Protein AF-E0LU28-F1 (afdb_monomer_lite)

Structure (mmCIF, N/CA/C/O backbone):
data_AF-E0LU28-F1
#
_entry.id   AF-E0LU28-F1
#
loop_
_atom_site.group_PDB
_atom_site.id
_atom_site.type_symbol
_atom_site.label_atom_id
_atom_site.label_alt_id
_atom_site.label_comp_id
_atom_site.label_asym_id
_atom_site.label_entity_id
_atom_site.label_seq_id
_atom_site.pdbx_PDB_ins_code
_atom_site.Cartn_x
_atom_site.Cartn_y
_atom_site.Cartn_z
_atom_site.occupancy
_atom_site.B_iso_or_equiv
_atom_site.auth_seq_id
_atom_site.auth_comp_id
_atom_site.auth_asym_id
_atom_site.auth_atom_id
_atom_site.pdbx_PDB_model_num
ATOM 1 N N . MET A 1 1 ? 7.918 3.813 30.988 1.00 41.84 1 MET A N 1
ATOM 2 C CA . MET A 1 1 ? 6.766 4.065 30.098 1.00 41.84 1 MET A CA 1
ATOM 3 C C . MET A 1 1 ? 5.583 3.321 30.697 1.00 41.84 1 MET A C 1
ATOM 5 O O . MET A 1 1 ? 5.624 2.098 30.732 1.00 41.84 1 MET A O 1
ATOM 9 N N . GLY A 1 2 ? 4.654 4.034 31.340 1.00 48.91 2 GLY A N 1
ATOM 10 C CA . GLY A 1 2 ? 3.557 3.412 32.091 1.00 48.91 2 GLY A CA 1
ATOM 11 C C . GLY A 1 2 ? 2.557 2.744 31.150 1.00 48.91 2 GLY A C 1
ATOM 12 O O . GLY A 1 2 ? 2.232 3.309 30.110 1.00 48.91 2 GLY A O 1
ATOM 13 N N . LYS A 1 3 ? 2.104 1.538 31.494 1.00 58.53 3 LYS A N 1
ATOM 14 C CA . LYS A 1 3 ? 0.977 0.873 30.834 1.00 58.53 3 LYS A CA 1
ATOM 15 C C . LYS A 1 3 ? -0.245 1.083 31.722 1.00 58.53 3 LYS A C 1
ATOM 17 O O . LYS A 1 3 ? -0.164 0.803 32.914 1.00 58.53 3 LYS A O 1
ATOM 22 N N . ILE A 1 4 ? -1.336 1.591 31.161 1.00 61.44 4 ILE A N 1
ATOM 23 C CA . ILE A 1 4 ? -2.629 1.612 31.846 1.00 61.44 4 ILE A CA 1
ATOM 24 C C . ILE A 1 4 ? -3.266 0.251 31.572 1.00 61.44 4 ILE A C 1
ATOM 26 O O . ILE A 1 4 ? -3.476 -0.100 30.413 1.00 61.44 4 ILE A O 1
ATOM 30 N N . ALA A 1 5 ? -3.493 -0.534 32.623 1.00 60.53 5 ALA A N 1
ATOM 31 C CA . ALA A 1 5 ? -4.272 -1.761 32.539 1.00 60.53 5 ALA A CA 1
ATOM 32 C C . ALA A 1 5 ? -5.737 -1.398 32.798 1.00 60.53 5 ALA A C 1
ATOM 34 O O . ALA A 1 5 ? -6.047 -0.819 33.838 1.00 60.53 5 ALA A O 1
ATOM 35 N N . VAL A 1 6 ? -6.606 -1.687 31.833 1.00 64.38 6 VAL A N 1
ATOM 36 C CA . VAL A 1 6 ? -8.055 -1.513 31.954 1.00 64.38 6 VAL A CA 1
ATOM 37 C C . VAL A 1 6 ? -8.660 -2.909 31.894 1.00 64.38 6 VAL A C 1
ATOM 39 O O . VAL A 1 6 ? -8.510 -3.597 30.888 1.00 64.38 6 VAL A O 1
ATOM 42 N N . GLU A 1 7 ? -9.281 -3.334 32.989 1.00 67.12 7 GLU A N 1
ATOM 43 C CA . GLU A 1 7 ? -10.067 -4.564 33.066 1.00 67.12 7 GLU A CA 1
ATOM 44 C C . GLU A 1 7 ? -11.530 -4.199 32.794 1.00 67.12 7 GLU A C 1
ATOM 46 O O . GLU A 1 7 ? -12.072 -3.306 33.446 1.00 67.12 7 GLU A O 1
ATOM 51 N N . VAL A 1 8 ? -12.153 -4.850 31.809 1.00 70.56 8 VAL A N 1
ATOM 52 C CA . VAL A 1 8 ? -13.571 -4.653 31.474 1.00 70.56 8 VAL A CA 1
ATOM 53 C C . VAL A 1 8 ? -14.296 -5.959 31.762 1.00 70.56 8 VAL A C 1
ATOM 55 O O . VAL A 1 8 ? -14.226 -6.881 30.957 1.00 70.56 8 VAL A O 1
ATOM 58 N N . ASP A 1 9 ? -14.939 -6.061 32.926 1.00 78.56 9 ASP A N 1
ATOM 59 C CA . ASP A 1 9 ? -15.746 -7.222 33.341 1.00 78.56 9 ASP A CA 1
ATOM 60 C C . ASP A 1 9 ? -15.063 -8.595 33.127 1.00 78.56 9 ASP A C 1
ATOM 62 O O . ASP A 1 9 ? -15.707 -9.589 32.793 1.00 78.56 9 ASP A O 1
ATOM 66 N N . GLY A 1 10 ? -13.738 -8.660 33.308 1.00 78.25 10 GLY A N 1
ATOM 67 C CA . GLY A 1 10 ? -12.943 -9.881 33.136 1.00 78.25 10 GLY A CA 1
ATOM 68 C C . GLY A 1 10 ? -12.570 -10.238 31.689 1.00 78.25 10 GLY A C 1
ATOM 69 O O . GLY A 1 10 ? -11.987 -11.299 31.470 1.00 78.25 10 GLY A O 1
ATOM 70 N N . ILE A 1 11 ? -12.869 -9.380 30.709 1.00 78.06 11 ILE A N 1
ATOM 71 C CA . ILE A 1 11 ? -12.422 -9.519 29.316 1.00 78.06 11 ILE A CA 1
ATOM 72 C C . ILE A 1 11 ? -11.125 -8.730 29.128 1.00 78.06 11 ILE A C 1
ATOM 74 O O . ILE A 1 11 ? -11.052 -7.534 29.430 1.00 78.06 11 ILE A O 1
ATOM 78 N N . ASP A 1 12 ? -10.095 -9.396 28.604 1.00 83.06 12 ASP A N 1
ATOM 79 C CA . ASP A 1 12 ? -8.845 -8.733 28.244 1.00 83.06 12 ASP A CA 1
ATOM 80 C C . ASP A 1 12 ? -9.072 -7.765 27.072 1.00 83.06 12 ASP A C 1
ATOM 82 O O . ASP A 1 12 ? -9.731 -8.085 26.078 1.00 83.06 12 ASP A O 1
ATOM 86 N N . ILE A 1 13 ? -8.509 -6.558 27.163 1.00 82.75 13 ILE A N 1
ATOM 87 C CA . ILE A 1 13 ? -8.724 -5.525 26.145 1.00 82.75 13 ILE A CA 1
ATOM 88 C C . ILE A 1 13 ? -8.236 -5.958 24.754 1.00 82.75 13 ILE A C 1
ATOM 90 O O . ILE A 1 13 ? -8.823 -5.550 23.753 1.00 82.75 13 ILE A O 1
ATOM 94 N N . ALA A 1 14 ? -7.210 -6.812 24.662 1.00 83.62 14 ALA A N 1
ATOM 95 C CA . ALA A 1 14 ? -6.752 -7.348 23.386 1.00 83.62 14 ALA A CA 1
ATOM 96 C C . ALA A 1 14 ? -7.739 -8.375 22.814 1.00 83.62 14 ALA A C 1
ATOM 98 O O . ALA A 1 14 ? -7.949 -8.400 21.600 1.00 83.62 14 ALA A O 1
ATOM 99 N N . GLU A 1 15 ? -8.384 -9.187 23.657 1.00 87.06 15 GLU A N 1
ATOM 100 C CA . GLU A 1 15 ? -9.457 -10.090 23.222 1.00 87.06 15 GLU A CA 1
ATOM 101 C C . GLU A 1 15 ? -10.656 -9.308 22.676 1.00 87.06 15 GLU A C 1
ATOM 103 O O . GLU A 1 15 ? -11.145 -9.619 21.585 1.00 87.06 15 GLU A O 1
ATOM 108 N N . LEU A 1 16 ? -11.064 -8.236 23.363 1.00 85.62 16 LEU A N 1
ATOM 109 C CA . LEU A 1 16 ? -12.118 -7.342 22.884 1.00 85.62 16 LEU A CA 1
ATOM 110 C C . LEU A 1 16 ? -11.740 -6.693 21.544 1.00 85.62 16 LEU A C 1
ATOM 112 O O . LEU A 1 16 ? -12.526 -6.731 20.597 1.00 85.62 16 LEU A O 1
ATOM 116 N N . MET A 1 17 ? -10.526 -6.144 21.432 1.00 85.19 17 MET A N 1
ATOM 117 C CA . MET A 1 17 ? -10.028 -5.551 20.186 1.00 85.19 17 MET A CA 1
ATOM 118 C C . MET A 1 17 ? -10.060 -6.550 19.025 1.00 85.19 17 MET A C 1
ATOM 120 O O . MET A 1 17 ? -10.497 -6.206 17.928 1.00 85.19 17 MET A O 1
ATOM 124 N N . ASN A 1 18 ? -9.627 -7.790 19.257 1.00 85.81 18 ASN A N 1
ATOM 125 C CA . ASN A 1 18 ? -9.628 -8.829 18.230 1.00 85.81 18 ASN A CA 1
ATOM 126 C C . ASN A 1 18 ? -11.049 -9.180 17.773 1.00 85.81 18 ASN A C 1
ATOM 128 O O . ASN A 1 18 ? -11.287 -9.291 16.570 1.00 85.81 18 ASN A O 1
ATOM 132 N N . ALA A 1 19 ? -11.997 -9.317 18.703 1.00 87.00 19 ALA A N 1
ATOM 133 C CA . ALA A 1 19 ? -13.391 -9.615 18.381 1.00 87.00 19 ALA A CA 1
ATOM 134 C C . ALA A 1 19 ? -14.059 -8.487 17.575 1.00 87.00 19 ALA A C 1
ATOM 136 O O . ALA A 1 19 ? -14.754 -8.761 16.596 1.00 87.00 19 ALA A O 1
ATOM 137 N N . VAL A 1 20 ? -13.807 -7.226 17.945 1.00 85.50 20 VAL A N 1
ATOM 138 C CA . VAL A 1 20 ? -14.317 -6.042 17.233 1.00 85.50 20 VAL A CA 1
ATOM 139 C C . VAL A 1 20 ? -13.727 -5.960 15.820 1.00 85.50 20 VAL A C 1
ATOM 141 O O . VAL A 1 20 ? -14.468 -5.834 14.844 1.00 85.50 20 VAL A O 1
ATOM 144 N N . ASN A 1 21 ? -12.408 -6.132 15.686 1.00 83.69 21 ASN A N 1
ATOM 145 C CA . ASN A 1 21 ? -11.726 -6.107 14.389 1.00 83.69 21 ASN A CA 1
ATOM 146 C C . ASN A 1 21 ? -12.188 -7.240 13.459 1.00 83.69 21 ASN A C 1
ATOM 148 O O . ASN A 1 21 ? -12.318 -7.029 12.254 1.00 83.69 21 ASN A O 1
ATOM 152 N N . ALA A 1 22 ? -12.479 -8.433 13.995 1.00 81.44 22 ALA A N 1
ATOM 153 C CA . ALA A 1 22 ? -12.992 -9.560 13.211 1.00 81.44 22 ALA A CA 1
ATOM 154 C C . ALA A 1 22 ? -14.364 -9.278 12.571 1.00 81.44 22 ALA A C 1
ATOM 156 O O . ALA A 1 22 ? -14.718 -9.910 11.577 1.00 81.44 22 ALA A O 1
ATOM 157 N N . GLN A 1 23 ? -15.122 -8.322 13.114 1.00 78.75 23 GLN A N 1
ATOM 158 C CA . GLN A 1 23 ? -16.400 -7.865 12.563 1.00 78.75 23 GLN A CA 1
ATOM 159 C C . GLN A 1 23 ? -16.255 -6.636 11.650 1.00 78.75 23 GLN A C 1
ATOM 161 O O . GLN A 1 23 ? -17.256 -6.115 11.165 1.00 78.75 23 GLN A O 1
ATOM 166 N N . GLY A 1 24 ? -15.026 -6.166 11.401 1.00 74.12 24 GLY A N 1
ATOM 167 C CA . GLY A 1 24 ? -14.763 -4.966 10.602 1.00 74.12 24 GLY A CA 1
ATOM 168 C C . GLY A 1 24 ? -15.144 -3.659 11.304 1.00 74.12 24 GLY A C 1
ATOM 169 O O . GLY A 1 24 ? -15.321 -2.642 10.638 1.00 74.12 24 GLY A O 1
ATOM 170 N N . LEU A 1 25 ? -15.289 -3.689 12.629 1.00 78.56 25 LEU A N 1
ATOM 171 C CA . LEU A 1 25 ? -15.602 -2.529 13.460 1.00 78.56 25 LEU A CA 1
ATOM 172 C C . LEU A 1 25 ? -14.321 -1.960 14.094 1.00 78.56 25 LEU A C 1
ATOM 174 O O . LEU A 1 25 ? -13.274 -2.608 14.093 1.00 78.56 25 LEU A O 1
ATOM 178 N N . THR A 1 26 ? -14.403 -0.753 14.657 1.00 77.44 26 THR A N 1
ATOM 179 C CA . THR A 1 26 ? -13.293 -0.085 15.357 1.00 77.44 26 THR A CA 1
ATOM 180 C C . THR A 1 26 ? -13.715 0.348 16.764 1.00 77.44 26 THR A C 1
ATOM 182 O O . THR A 1 26 ? -14.885 0.627 17.022 1.00 77.44 26 THR A O 1
ATOM 185 N N . LEU A 1 27 ? -12.758 0.394 17.698 1.00 78.12 27 LEU A N 1
ATOM 186 C CA . LEU A 1 27 ? -12.953 0.963 19.037 1.00 78.12 27 LEU A CA 1
ATOM 187 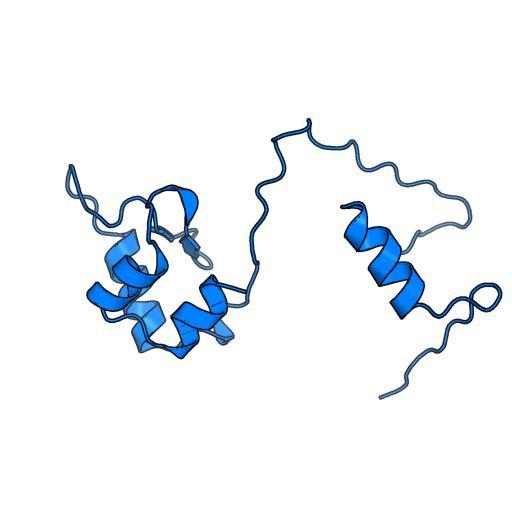C C . LEU A 1 27 ? -12.461 2.415 19.061 1.00 78.12 27 LEU A C 1
ATOM 189 O O . LEU A 1 27 ? -11.372 2.708 18.564 1.00 78.12 27 LEU A O 1
ATOM 193 N N . ARG A 1 28 ? -13.227 3.315 19.685 1.00 75.56 28 ARG A N 1
ATOM 194 C CA . ARG A 1 28 ? -12.858 4.725 19.895 1.00 75.56 28 ARG A CA 1
ATOM 195 C C . ARG A 1 28 ? -13.041 5.130 21.351 1.00 75.56 28 ARG A C 1
ATOM 197 O O . ARG A 1 28 ? -13.870 4.574 22.063 1.00 75.56 28 ARG A O 1
ATOM 204 N N . ILE A 1 29 ? -12.260 6.122 21.769 1.00 79.94 29 ILE A N 1
ATOM 205 C CA . ILE A 1 29 ? -12.432 6.802 23.053 1.00 79.94 29 ILE A CA 1
ATOM 206 C C . ILE A 1 29 ? -13.521 7.861 22.854 1.00 79.94 29 ILE A C 1
ATOM 208 O O . ILE A 1 29 ? -13.370 8.723 21.988 1.00 79.94 29 ILE A O 1
ATOM 2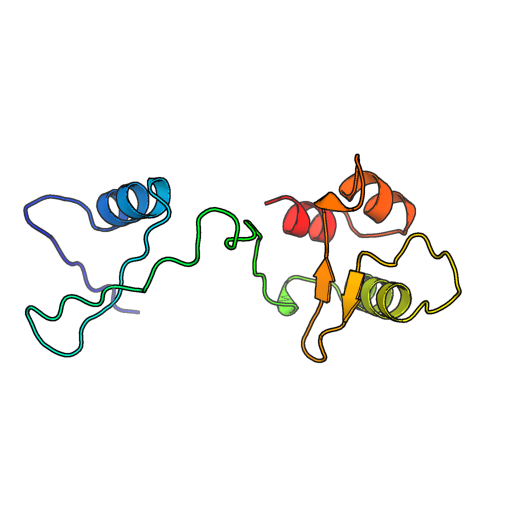12 N N . ALA A 1 30 ? -14.609 7.758 23.614 1.00 76.88 30 ALA A N 1
ATOM 213 C CA . ALA A 1 30 ? -15.650 8.780 23.676 1.00 76.88 30 ALA A CA 1
ATOM 214 C C . ALA A 1 30 ? -15.207 9.949 24.568 1.00 76.88 30 ALA A C 1
ATOM 216 O O . ALA A 1 30 ? -14.445 9.741 25.518 1.00 76.88 30 ALA A O 1
ATOM 217 N N . GLU A 1 31 ? -15.682 11.161 24.274 1.00 78.69 31 GLU A N 1
ATOM 218 C CA . GLU A 1 31 ? -15.421 12.329 25.127 1.00 78.69 31 GLU A CA 1
ATOM 219 C C . GLU A 1 31 ? -16.335 12.317 26.357 1.00 78.69 31 GLU A C 1
ATOM 221 O O . GLU A 1 31 ? -15.891 12.640 27.462 1.00 78.69 31 GLU A O 1
ATOM 226 N N . GLU A 1 32 ? -17.582 11.865 26.184 1.00 83.62 32 GLU A N 1
ATOM 227 C CA . GLU A 1 32 ? -18.569 11.760 27.257 1.00 83.62 32 GLU A CA 1
ATOM 228 C C . GLU A 1 32 ? -19.046 10.310 27.484 1.00 83.62 32 GLU A C 1
ATOM 230 O O . GLU A 1 32 ? -19.247 9.545 26.533 1.00 83.62 32 GLU A O 1
ATOM 235 N N . PRO A 1 33 ? -19.270 9.889 28.746 1.00 79.12 33 PRO A N 1
ATOM 236 C CA . PRO A 1 33 ? -19.846 8.581 29.041 1.00 79.12 33 PRO A CA 1
ATOM 237 C C . PRO A 1 33 ? -21.232 8.403 28.402 1.00 79.12 33 PRO A C 1
ATOM 239 O O . PRO A 1 33 ? -22.130 9.212 28.615 1.00 79.12 33 PRO A O 1
ATOM 242 N N . GLY A 1 34 ? -21.429 7.302 27.673 1.00 74.81 34 GLY A N 1
ATOM 243 C CA . GLY A 1 34 ? -22.708 6.975 27.026 1.00 74.81 34 GLY A CA 1
ATOM 244 C C . GLY A 1 34 ? -22.878 7.537 25.612 1.00 74.81 34 GLY A C 1
ATOM 245 O O . GLY A 1 34 ? -23.904 7.282 24.982 1.00 74.81 34 GLY A O 1
ATOM 246 N N . GLU A 1 35 ? -21.882 8.251 25.086 1.00 74.56 35 GLU A N 1
ATOM 247 C CA . GLU A 1 35 ? -21.864 8.686 23.693 1.00 74.56 35 GLU A CA 1
ATOM 248 C C . GLU A 1 35 ? -21.716 7.475 22.752 1.00 74.56 35 GLU A C 1
ATOM 250 O O . GLU A 1 35 ? -20.694 6.786 22.732 1.00 74.56 35 GLU A O 1
ATOM 255 N N . VAL A 1 36 ? -22.755 7.203 21.957 1.00 66.38 36 VAL A N 1
ATOM 256 C CA . VAL A 1 36 ? -22.721 6.172 20.911 1.00 66.38 36 VAL A CA 1
ATOM 257 C C . VAL A 1 36 ? -22.335 6.838 19.596 1.00 66.38 36 VAL A C 1
ATOM 259 O O . VAL A 1 36 ? -23.176 7.401 18.894 1.00 66.38 36 VAL A O 1
ATOM 262 N N . ILE A 1 37 ? -21.051 6.762 19.253 1.00 67.38 37 ILE A N 1
ATOM 263 C CA . ILE A 1 37 ? -20.549 7.233 17.962 1.00 67.38 37 ILE A CA 1
ATOM 264 C C . ILE A 1 37 ? -20.879 6.170 16.912 1.00 67.38 37 ILE A C 1
ATOM 266 O O . ILE A 1 37 ? -20.174 5.174 16.764 1.00 67.38 37 ILE A O 1
ATOM 270 N N . VAL A 1 38 ? -21.974 6.375 16.182 1.00 64.81 38 VAL A N 1
ATOM 271 C CA . VAL A 1 38 ? -22.296 5.565 15.005 1.00 64.81 38 VAL A CA 1
ATOM 272 C C . VAL A 1 38 ? -21.523 6.142 13.825 1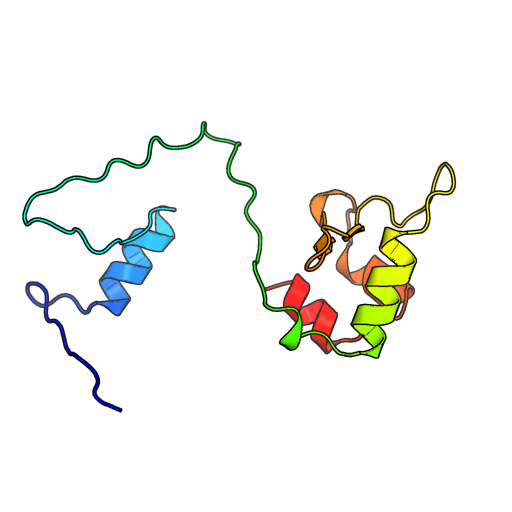.00 64.81 38 VAL A C 1
ATOM 274 O O . VAL A 1 38 ? -21.925 7.147 13.239 1.00 64.81 38 VAL A O 1
ATOM 277 N N . GLU A 1 39 ? -20.398 5.522 13.467 1.00 61.00 39 GLU A N 1
ATOM 278 C CA . GLU A 1 39 ? -19.807 5.780 12.156 1.00 61.00 39 GLU A CA 1
ATOM 279 C C . GLU A 1 39 ? -20.821 5.303 11.119 1.00 61.00 39 GLU A C 1
ATOM 281 O O . GLU A 1 39 ? -21.158 4.121 11.086 1.00 61.00 39 GLU A O 1
ATOM 286 N N . THR A 1 40 ? -21.375 6.233 10.329 1.00 60.00 40 THR A N 1
ATOM 287 C CA . THR A 1 40 ? -22.252 5.889 9.203 1.00 60.00 40 THR A CA 1
ATOM 288 C C . THR A 1 40 ? -21.472 4.899 8.345 1.00 60.00 40 THR A C 1
ATOM 290 O O . THR A 1 40 ? -20.489 5.320 7.725 1.00 60.00 40 THR A O 1
ATOM 293 N N . PRO A 1 41 ? -21.833 3.601 8.333 1.00 63.19 41 PRO A N 1
ATOM 294 C CA . PRO A 1 41 ? -21.026 2.622 7.642 1.00 63.19 41 PRO A CA 1
ATOM 295 C C . PRO A 1 41 ? -21.062 3.017 6.181 1.00 63.19 41 PRO A C 1
ATOM 297 O O . PRO A 1 41 ? -22.139 3.188 5.596 1.00 63.19 41 PRO A O 1
ATOM 300 N N . LEU A 1 42 ? -19.885 3.208 5.597 1.00 63.50 42 LEU A N 1
ATOM 301 C CA . LEU A 1 42 ? -19.793 3.316 4.158 1.00 63.50 42 LEU A CA 1
ATOM 302 C C . LEU A 1 42 ? -20.534 2.104 3.559 1.00 63.50 42 LEU A C 1
ATOM 304 O O . LEU A 1 42 ? -20.418 1.002 4.108 1.00 63.50 42 LEU A O 1
ATOM 308 N N . PRO A 1 43 ? -21.312 2.276 2.473 1.00 70.62 43 PRO A N 1
ATOM 309 C CA . PRO A 1 43 ? -22.018 1.176 1.827 1.00 70.62 43 PRO A CA 1
ATOM 310 C C . PRO A 1 43 ? -21.143 -0.075 1.700 1.00 70.62 43 PRO A C 1
ATOM 312 O O . PRO A 1 43 ? -19.934 0.024 1.458 1.00 70.62 43 PRO A O 1
ATOM 315 N N . ALA A 1 44 ? -21.740 -1.259 1.847 1.00 57.53 44 ALA A N 1
ATOM 316 C CA . ALA A 1 44 ? -21.027 -2.514 1.635 1.00 57.53 44 ALA A CA 1
ATOM 317 C C . ALA A 1 44 ? -20.360 -2.486 0.244 1.00 57.53 44 ALA A C 1
ATOM 319 O O . ALA A 1 44 ? -21.043 -2.390 -0.773 1.00 57.53 44 ALA A O 1
ATOM 320 N N . GLY A 1 45 ? -19.022 -2.487 0.214 1.00 62.03 45 GLY A N 1
ATOM 321 C CA . GLY A 1 45 ? -18.214 -2.327 -1.004 1.00 62.03 45 GLY A CA 1
ATOM 322 C C . GLY A 1 45 ? -17.412 -1.023 -1.112 1.00 62.03 45 GLY A C 1
ATOM 323 O O . GLY A 1 45 ? -16.517 -0.946 -1.946 1.00 62.03 45 GLY A O 1
ATOM 324 N N . SER A 1 46 ? -17.654 -0.022 -0.258 1.00 64.50 46 SER A N 1
ATOM 325 C CA . SER A 1 46 ? -16.810 1.193 -0.210 1.00 64.50 46 SER A CA 1
ATOM 326 C C . SER A 1 46 ? -15.552 1.035 0.649 1.00 64.50 46 SER A C 1
ATOM 328 O O . SER A 1 46 ? -14.652 1.870 0.584 1.00 64.50 46 SER A O 1
ATOM 330 N N . HIS A 1 47 ? -15.465 -0.039 1.436 1.00 59.94 47 HIS A N 1
ATOM 331 C CA . HIS A 1 47 ? -14.247 -0.402 2.149 1.00 59.94 47 HIS A CA 1
ATOM 332 C C . HIS A 1 47 ? -13.290 -1.122 1.195 1.00 59.94 47 HIS A C 1
ATOM 334 O O . HIS A 1 47 ? -13.442 -2.309 0.914 1.00 59.94 47 HIS A O 1
ATOM 340 N N . LEU A 1 48 ? -12.278 -0.401 0.716 1.00 65.19 48 LEU A N 1
ATOM 341 C CA . LEU A 1 48 ? -11.085 -1.020 0.149 1.00 65.19 48 LEU A CA 1
ATOM 342 C C . LEU A 1 48 ? -10.262 -1.586 1.310 1.00 65.19 48 LEU A C 1
ATOM 344 O O . LEU A 1 48 ? -9.646 -0.836 2.065 1.00 65.19 48 LEU A O 1
ATOM 348 N N . THR A 1 49 ? -10.263 -2.909 1.474 1.00 69.94 49 THR A N 1
ATOM 349 C CA . THR A 1 49 ? -9.327 -3.576 2.386 1.00 69.94 49 THR A CA 1
ATOM 350 C C . THR A 1 49 ? -7.909 -3.353 1.877 1.00 69.94 49 THR A C 1
ATOM 352 O O . THR A 1 49 ? -7.573 -3.765 0.766 1.00 69.94 49 THR A O 1
ATOM 355 N N . GLY A 1 50 ? -7.085 -2.692 2.681 1.00 76.19 50 GLY A N 1
ATOM 356 C CA . GLY A 1 50 ? -5.707 -2.382 2.336 1.00 76.19 50 GLY A CA 1
ATOM 357 C C . GLY A 1 50 ? -4.862 -2.139 3.576 1.00 76.19 50 GLY A C 1
ATOM 358 O O . GLY A 1 50 ? -5.374 -1.940 4.676 1.00 76.19 50 GLY A O 1
ATOM 359 N N . ILE A 1 51 ? -3.549 -2.160 3.383 1.00 83.94 51 ILE A N 1
ATOM 360 C CA . ILE A 1 51 ? -2.571 -1.866 4.427 1.00 83.94 51 ILE A CA 1
ATOM 361 C C . ILE A 1 51 ? -2.194 -0.395 4.314 1.00 83.94 51 ILE A C 1
ATOM 363 O O . ILE A 1 51 ? -1.794 0.068 3.244 1.00 83.94 51 ILE A O 1
ATOM 367 N N . CYS A 1 52 ? -2.212 0.314 5.436 1.00 86.56 52 CYS A N 1
ATOM 368 C CA . CYS A 1 52 ? -1.539 1.599 5.558 1.00 86.56 52 CYS A CA 1
ATOM 369 C C . CYS A 1 52 ? -0.209 1.386 6.279 1.00 86.56 52 CYS A C 1
ATOM 371 O O . CYS A 1 52 ? -0.169 0.846 7.383 1.00 86.56 52 CYS A O 1
ATOM 373 N N . CYS A 1 53 ? 0.890 1.821 5.667 1.00 85.44 53 CYS A N 1
ATOM 374 C CA . CYS A 1 53 ? 2.208 1.764 6.284 1.00 85.44 53 CYS A CA 1
ATOM 375 C C . CYS A 1 53 ? 2.952 3.085 6.090 1.00 85.44 53 CYS A C 1
ATOM 377 O O . CYS A 1 53 ? 2.777 3.782 5.091 1.00 85.44 53 CYS A O 1
ATOM 379 N N . SER A 1 54 ? 3.786 3.436 7.068 1.00 90.06 54 SER A N 1
ATOM 380 C CA . SER A 1 54 ? 4.660 4.600 6.950 1.00 90.06 54 SER A CA 1
ATOM 381 C C . SER A 1 54 ? 5.720 4.368 5.873 1.00 90.06 54 SER A C 1
ATOM 383 O O . SER A 1 54 ? 6.329 3.296 5.808 1.00 90.06 54 SER A O 1
ATOM 385 N N . THR A 1 55 ? 6.013 5.401 5.081 1.00 90.75 55 THR A N 1
ATOM 386 C CA . THR A 1 55 ? 7.108 5.388 4.098 1.00 90.75 55 THR A CA 1
ATOM 387 C C . THR A 1 55 ? 8.478 5.190 4.751 1.00 90.75 55 THR A C 1
ATOM 389 O O . THR A 1 55 ? 9.409 4.756 4.079 1.00 90.75 55 THR A O 1
ATOM 392 N N . ALA A 1 56 ? 8.597 5.391 6.070 1.00 91.56 56 ALA A N 1
ATOM 393 C CA . ALA A 1 56 ? 9.795 5.064 6.845 1.00 91.56 56 ALA A CA 1
ATOM 394 C C . ALA A 1 56 ? 10.175 3.568 6.799 1.00 91.56 56 ALA A C 1
ATOM 396 O O . ALA A 1 56 ? 11.319 3.216 7.076 1.00 91.56 56 ALA A O 1
ATOM 397 N N . HIS A 1 57 ? 9.236 2.682 6.446 1.00 90.00 57 HIS A N 1
ATOM 398 C CA . HIS A 1 57 ? 9.491 1.247 6.278 1.00 90.00 57 HIS A CA 1
ATOM 399 C C . HIS A 1 57 ? 9.955 0.866 4.864 1.00 90.00 57 HIS A C 1
ATOM 401 O O . HIS A 1 57 ? 10.228 -0.307 4.598 1.00 90.00 57 HIS A O 1
ATOM 407 N N . ILE A 1 58 ? 10.042 1.837 3.953 1.00 92.44 58 ILE A N 1
ATOM 408 C CA . ILE A 1 58 ? 10.477 1.654 2.571 1.00 92.44 58 ILE A CA 1
ATOM 409 C C . ILE A 1 58 ? 11.938 2.102 2.468 1.00 92.44 58 ILE A C 1
ATOM 411 O O . ILE A 1 58 ? 12.334 3.129 3.017 1.00 92.44 58 ILE A O 1
ATOM 415 N N . THR A 1 59 ? 12.769 1.325 1.772 1.00 94.75 59 THR A N 1
ATOM 416 C CA . THR A 1 59 ? 14.170 1.713 1.553 1.00 94.75 59 THR A CA 1
ATOM 417 C C . THR A 1 59 ? 14.260 2.898 0.589 1.00 94.75 59 THR A C 1
ATOM 419 O O . THR A 1 59 ? 13.370 3.106 -0.233 1.00 94.75 59 THR A O 1
ATOM 422 N N . SER A 1 60 ? 15.355 3.664 0.619 1.00 95.38 60 SER A N 1
ATOM 423 C CA . SER A 1 60 ? 15.552 4.773 -0.331 1.00 95.38 60 SER A CA 1
ATOM 424 C C . SER A 1 60 ? 15.528 4.313 -1.796 1.00 95.38 60 SER A C 1
ATOM 426 O O . SER A 1 60 ? 14.982 5.010 -2.655 1.00 95.38 60 SER A O 1
ATOM 428 N N . GLY A 1 61 ? 16.071 3.123 -2.078 1.00 96.62 61 GLY A N 1
ATOM 429 C CA . GLY A 1 61 ? 16.045 2.504 -3.404 1.00 96.62 61 GLY A CA 1
ATOM 430 C C . GLY A 1 61 ? 14.630 2.133 -3.848 1.00 96.62 61 GLY A C 1
ATOM 431 O O . GLY A 1 61 ? 14.216 2.510 -4.942 1.00 96.62 61 GLY A O 1
ATOM 432 N N . ASP A 1 62 ? 13.861 1.472 -2.979 1.00 96.00 62 ASP A N 1
ATOM 433 C CA . ASP A 1 62 ? 12.459 1.135 -3.262 1.00 96.00 62 ASP A CA 1
ATOM 434 C C . ASP A 1 62 ? 11.596 2.397 -3.418 1.00 96.00 62 ASP A C 1
ATOM 436 O O . ASP A 1 62 ? 10.753 2.461 -4.308 1.00 96.00 62 ASP A O 1
ATOM 440 N N . ASN A 1 63 ? 11.839 3.433 -2.608 1.00 95.12 63 ASN A N 1
ATOM 441 C CA . ASN A 1 63 ? 11.148 4.715 -2.719 1.00 95.12 63 ASN A CA 1
ATOM 442 C C . ASN A 1 63 ? 11.442 5.401 -4.061 1.00 95.12 63 ASN A C 1
ATOM 444 O O . ASN A 1 63 ? 10.525 5.874 -4.722 1.00 95.12 63 ASN A O 1
ATOM 448 N N . SER A 1 64 ? 12.705 5.410 -4.496 1.00 95.25 64 SER A N 1
ATOM 449 C CA . SER A 1 64 ? 13.090 5.970 -5.800 1.00 95.25 64 SER A CA 1
ATOM 450 C C . SER A 1 64 ? 12.442 5.200 -6.956 1.00 95.25 64 SER A C 1
ATOM 452 O O . SER A 1 64 ? 11.989 5.804 -7.927 1.00 95.25 64 SER A O 1
ATOM 454 N N . LEU A 1 65 ? 12.345 3.871 -6.835 1.00 94.44 65 LEU A N 1
ATOM 455 C CA . LEU A 1 65 ? 11.653 3.021 -7.801 1.00 94.44 65 LEU A CA 1
ATOM 456 C C . LEU A 1 65 ? 10.147 3.318 -7.847 1.00 94.44 65 LEU A C 1
ATOM 458 O O . LEU A 1 65 ? 9.608 3.509 -8.932 1.00 94.44 65 LEU A O 1
ATOM 462 N N . LEU A 1 66 ? 9.463 3.383 -6.700 1.00 93.69 66 LEU A N 1
ATOM 463 C CA . LEU A 1 66 ? 8.036 3.729 -6.631 1.00 93.69 66 LEU A CA 1
ATOM 464 C C . LEU A 1 66 ? 7.765 5.122 -7.204 1.00 93.69 66 LEU A C 1
ATOM 466 O O . LEU A 1 66 ? 6.800 5.305 -7.948 1.00 93.69 66 LEU A O 1
ATOM 470 N N . TYR A 1 67 ? 8.640 6.085 -6.916 1.00 93.31 67 TYR A N 1
ATOM 471 C CA . TYR A 1 67 ? 8.562 7.424 -7.485 1.00 93.31 67 TYR A CA 1
ATOM 472 C C . TYR A 1 67 ? 8.662 7.384 -9.013 1.00 93.31 67 TYR A C 1
ATOM 474 O O . TYR A 1 67 ? 7.787 7.907 -9.697 1.00 93.31 67 TYR A O 1
ATOM 482 N N . ALA A 1 68 ? 9.661 6.687 -9.559 1.00 91.75 68 ALA A N 1
ATOM 483 C CA . ALA A 1 68 ? 9.811 6.543 -11.004 1.00 91.75 68 ALA A CA 1
ATOM 484 C C . ALA A 1 68 ? 8.596 5.855 -11.652 1.00 91.75 68 ALA A C 1
ATOM 486 O O . ALA A 1 68 ? 8.078 6.349 -12.649 1.00 91.75 68 ALA A O 1
ATOM 487 N N . LEU A 1 69 ? 8.113 4.750 -11.074 1.00 91.06 69 LEU A N 1
ATOM 488 C CA . LEU A 1 69 ? 6.970 3.995 -11.601 1.00 91.06 69 LEU A CA 1
ATOM 489 C C . LEU A 1 69 ? 5.668 4.801 -11.573 1.00 91.06 69 LEU A C 1
ATOM 491 O O . LEU A 1 69 ? 4.896 4.731 -12.521 1.00 91.06 69 LEU A O 1
ATOM 495 N N . SER A 1 70 ? 5.445 5.594 -10.525 1.00 91.19 70 SER A N 1
ATOM 496 C CA . SER A 1 70 ? 4.231 6.412 -10.385 1.00 91.19 70 SER A CA 1
ATOM 497 C C . SER A 1 70 ? 4.170 7.629 -11.309 1.00 91.19 70 SER A C 1
ATOM 499 O O . SER A 1 70 ? 3.098 8.205 -11.472 1.00 91.19 70 SER A O 1
ATOM 501 N N . HIS A 1 71 ? 5.294 8.021 -11.917 1.00 88.44 71 HIS A N 1
ATOM 502 C CA . HIS A 1 71 ? 5.382 9.174 -12.823 1.00 88.44 71 HIS A CA 1
ATOM 503 C C . HIS A 1 71 ? 5.577 8.773 -14.294 1.00 88.44 71 HIS A C 1
ATOM 505 O O . HIS A 1 71 ? 5.732 9.638 -15.158 1.00 88.44 71 HIS A O 1
ATOM 511 N N . GLN A 1 72 ? 5.560 7.475 -14.611 1.00 77.81 72 GLN A N 1
ATOM 512 C CA . GLN A 1 72 ? 5.594 6.994 -15.993 1.00 77.81 72 GLN A CA 1
ATOM 513 C C . GLN A 1 72 ? 4.216 7.171 -16.651 1.00 77.81 72 GLN A C 1
ATOM 515 O O . GLN A 1 72 ? 3.401 6.258 -16.690 1.00 77.81 72 GLN A O 1
ATOM 520 N N . ALA A 1 73 ? 3.966 8.373 -17.174 1.00 58.50 73 ALA A N 1
ATOM 521 C CA . ALA A 1 73 ? 2.728 8.768 -17.853 1.00 58.50 73 ALA A CA 1
ATOM 522 C C . ALA A 1 73 ? 2.784 8.560 -19.381 1.00 58.50 73 ALA A C 1
ATOM 524 O O . ALA A 1 73 ? 2.355 9.425 -20.142 1.00 58.50 73 ALA A O 1
ATOM 525 N N . GLN A 1 74 ? 3.367 7.454 -19.854 1.00 60.75 74 GLN A N 1
ATOM 526 C CA . GLN A 1 74 ? 3.191 7.074 -21.259 1.00 60.75 74 GLN A CA 1
ATOM 527 C C . GLN A 1 74 ? 1.878 6.305 -21.413 1.00 60.75 74 GLN A C 1
ATOM 529 O O . GLN A 1 74 ? 1.516 5.512 -20.549 1.00 60.75 74 GLN A O 1
ATOM 534 N N . GLU A 1 75 ? 1.155 6.560 -22.502 1.00 52.97 75 GLU A N 1
ATOM 535 C CA . GLU A 1 75 ? -0.058 5.818 -22.841 1.00 52.97 75 GLU A CA 1
ATOM 536 C C . GLU A 1 75 ? 0.297 4.320 -22.881 1.00 52.97 75 GLU A C 1
ATOM 538 O O . GLU A 1 75 ? 1.167 3.922 -23.657 1.00 52.97 75 GLU A O 1
ATOM 543 N N . TYR A 1 76 ? -0.332 3.511 -22.018 1.00 57.53 76 TYR A N 1
ATOM 544 C CA . TYR A 1 76 ? -0.111 2.065 -21.850 1.00 57.53 76 TYR A CA 1
ATOM 545 C C . TYR A 1 76 ? 1.160 1.648 -21.086 1.00 57.53 76 TYR A C 1
ATOM 547 O O . TYR A 1 76 ? 1.928 0.811 -21.569 1.00 57.53 76 TYR A O 1
ATOM 555 N N . THR A 1 77 ? 1.388 2.165 -19.871 1.00 63.12 77 THR A N 1
ATOM 556 C CA . THR A 1 77 ? 2.458 1.612 -19.014 1.00 63.12 77 THR A CA 1
ATOM 557 C C . THR A 1 77 ? 1.959 0.530 -18.061 1.00 63.12 77 THR A C 1
ATOM 559 O O . THR A 1 77 ? 0.890 0.616 -17.462 1.00 63.12 77 THR A O 1
ATOM 562 N N . ASP A 1 78 ? 2.803 -0.471 -17.804 1.00 71.12 78 ASP A N 1
ATOM 563 C CA . ASP A 1 78 ? 2.506 -1.526 -16.829 1.00 71.12 78 ASP A CA 1
ATOM 564 C C . ASP A 1 78 ? 2.513 -1.039 -15.352 1.00 71.12 78 ASP A C 1
ATOM 566 O O . ASP A 1 78 ? 2.481 -1.859 -14.421 1.00 71.12 78 ASP A O 1
ATOM 570 N N . ALA A 1 79 ? 2.646 0.272 -15.115 1.00 76.94 79 ALA A N 1
ATOM 571 C CA . ALA A 1 79 ? 2.819 0.902 -13.807 1.00 76.94 79 ALA A CA 1
ATOM 572 C C . ALA A 1 79 ? 1.623 1.766 -13.363 1.00 76.94 79 ALA A C 1
ATOM 574 O O . ALA A 1 79 ? 1.640 2.264 -12.240 1.00 76.94 79 ALA A O 1
ATOM 575 N N . GLU A 1 80 ? 0.553 1.848 -14.162 1.00 83.81 80 GLU A N 1
ATOM 576 C CA . GLU A 1 80 ? -0.672 2.638 -13.902 1.00 83.81 80 GLU A CA 1
ATOM 577 C C . GLU A 1 80 ? -1.413 2.309 -12.592 1.00 83.81 80 GLU A C 1
ATOM 579 O O . GLU A 1 80 ? -2.370 2.978 -12.228 1.00 83.81 80 GLU A O 1
ATOM 584 N N . TRP A 1 81 ? -0.981 1.283 -11.867 1.00 90.12 81 TRP A N 1
ATOM 585 C CA . TRP A 1 81 ? -1.539 0.822 -10.597 1.00 90.12 81 TRP A CA 1
ATOM 586 C C . TRP A 1 81 ? -0.750 1.313 -9.374 1.00 90.12 81 TRP A C 1
ATOM 588 O O . TRP A 1 81 ? -1.066 0.931 -8.246 1.00 90.12 81 TRP A O 1
ATOM 598 N N . ILE A 1 82 ? 0.292 2.122 -9.581 1.00 92.06 82 ILE A N 1
ATOM 599 C CA . ILE A 1 82 ? 1.089 2.763 -8.532 1.00 92.06 82 ILE A CA 1
ATOM 600 C C . ILE A 1 82 ? 0.921 4.274 -8.682 1.00 92.06 82 ILE A C 1
ATOM 602 O O . ILE A 1 82 ? 1.374 4.859 -9.659 1.00 92.06 82 ILE A O 1
ATOM 606 N N . HIS A 1 83 ? 0.308 4.921 -7.696 1.00 91.62 83 HIS A N 1
ATOM 607 C CA . HIS A 1 83 ? 0.002 6.349 -7.740 1.00 91.62 83 HIS A CA 1
ATOM 608 C C . HIS A 1 83 ? 0.734 7.091 -6.631 1.00 91.62 83 HIS A C 1
ATOM 610 O O . HIS A 1 83 ? 0.682 6.686 -5.471 1.00 91.62 83 HIS A O 1
ATOM 616 N N . PHE A 1 84 ? 1.382 8.201 -6.971 1.00 92.75 84 PHE A N 1
ATOM 617 C CA . PHE A 1 84 ? 1.964 9.097 -5.981 1.00 92.75 84 PHE A CA 1
ATOM 618 C C . PHE A 1 84 ? 0.901 10.072 -5.469 1.00 92.75 84 PHE A C 1
ATOM 620 O O . PHE A 1 84 ? 0.221 10.724 -6.256 1.00 92.75 84 PHE A O 1
ATOM 627 N N . THR A 1 85 ? 0.758 10.178 -4.148 1.00 91.69 85 THR A N 1
ATOM 628 C CA . THR A 1 85 ? -0.261 11.029 -3.504 1.00 91.69 85 THR A CA 1
ATOM 629 C C . THR A 1 85 ? 0.293 12.363 -3.000 1.00 91.69 85 THR A C 1
ATOM 631 O O . THR A 1 85 ? -0.427 13.129 -2.367 1.00 91.69 85 THR A O 1
ATOM 634 N N . GLY A 1 86 ? 1.582 12.639 -3.219 1.00 90.25 86 GLY A N 1
ATOM 635 C CA . GLY A 1 86 ? 2.290 13.787 -2.641 1.00 90.25 86 GLY A CA 1
ATOM 636 C C . GLY A 1 86 ? 2.991 13.474 -1.315 1.00 90.25 86 GLY A C 1
ATOM 637 O O . GLY A 1 86 ? 4.048 14.036 -1.043 1.00 90.25 86 GLY A O 1
ATOM 638 N N . LEU A 1 87 ? 2.452 12.543 -0.518 1.00 89.38 87 LEU A N 1
ATOM 639 C CA . LEU A 1 87 ? 3.026 12.122 0.774 1.00 89.38 87 LEU A CA 1
ATOM 640 C C . LEU A 1 87 ? 3.523 10.669 0.779 1.00 89.38 87 LEU A C 1
ATOM 642 O O . LEU A 1 87 ? 4.270 10.263 1.668 1.00 89.38 87 LEU A O 1
ATOM 646 N N . GLY A 1 88 ? 3.114 9.877 -0.207 1.00 92.88 88 GLY A N 1
ATOM 647 C CA . GLY A 1 88 ? 3.452 8.466 -0.313 1.00 92.88 88 GLY A CA 1
ATOM 648 C C . GLY A 1 88 ? 2.848 7.854 -1.567 1.00 92.88 88 GLY A C 1
ATOM 649 O O . GLY A 1 88 ? 2.637 8.548 -2.564 1.00 92.88 88 GLY A O 1
ATOM 650 N N . TYR A 1 89 ? 2.565 6.554 -1.509 1.00 93.31 89 TYR A N 1
ATOM 651 C CA . TYR A 1 89 ? 2.107 5.792 -2.667 1.00 93.31 89 TYR A CA 1
ATOM 652 C C . TYR A 1 89 ? 0.833 5.017 -2.358 1.00 93.31 89 TYR A C 1
ATOM 654 O O . TYR A 1 89 ? 0.727 4.383 -1.309 1.00 93.31 89 TYR A O 1
ATOM 662 N N . LEU A 1 90 ? -0.096 5.021 -3.308 1.00 92.81 90 LEU A N 1
ATOM 663 C CA . LEU A 1 90 ? -1.217 4.094 -3.366 1.00 92.81 90 LEU A CA 1
ATOM 664 C C . LEU A 1 90 ? -0.886 3.005 -4.389 1.00 92.81 90 LEU A C 1
ATOM 666 O O . LEU A 1 90 ? -0.584 3.315 -5.539 1.00 92.81 90 LEU A O 1
ATOM 670 N N . ILE A 1 91 ? -0.942 1.738 -3.976 1.00 91.56 91 ILE A N 1
ATOM 671 C CA . ILE A 1 91 ? -0.641 0.590 -4.839 1.00 91.56 91 ILE A CA 1
ATOM 672 C C . ILE A 1 91 ? -1.890 -0.284 -4.952 1.00 91.56 91 ILE A C 1
ATOM 674 O O . ILE A 1 91 ? -2.322 -0.896 -3.977 1.00 91.56 91 ILE A O 1
ATOM 678 N N . ARG A 1 92 ? -2.453 -0.368 -6.156 1.00 90.12 92 ARG A N 1
ATOM 679 C CA . ARG A 1 92 ? -3.645 -1.160 -6.472 1.00 90.12 92 ARG A CA 1
ATOM 680 C C . ARG A 1 92 ? -3.293 -2.611 -6.781 1.00 90.12 92 ARG A C 1
ATOM 682 O O . ARG A 1 92 ? -3.003 -2.970 -7.920 1.00 90.12 92 ARG A O 1
ATOM 689 N N . LEU A 1 93 ? -3.292 -3.460 -5.756 1.00 88.62 93 LEU A N 1
ATOM 690 C CA . LEU A 1 93 ? -2.943 -4.881 -5.900 1.00 88.62 93 LEU A CA 1
ATOM 691 C C . LEU A 1 93 ? -3.953 -5.677 -6.737 1.00 88.62 93 LEU A C 1
ATOM 693 O O . LEU A 1 93 ? -3.589 -6.709 -7.292 1.00 88.62 93 LEU A O 1
ATOM 697 N N . ASP A 1 94 ? -5.180 -5.178 -6.863 1.00 86.88 94 ASP A N 1
ATOM 698 C CA . ASP A 1 94 ? -6.257 -5.736 -7.681 1.00 86.88 94 ASP A CA 1
ATOM 699 C C . ASP A 1 94 ? -6.060 -5.512 -9.190 1.00 86.88 94 ASP A C 1
ATOM 701 O O . ASP A 1 94 ? -6.685 -6.192 -10.000 1.00 86.88 94 ASP A O 1
ATOM 705 N N . ALA A 1 95 ? -5.166 -4.600 -9.588 1.00 87.69 95 ALA A N 1
ATOM 706 C CA . ALA A 1 95 ? -4.902 -4.303 -10.995 1.00 87.69 95 ALA A CA 1
ATOM 707 C C . ALA A 1 95 ? -4.165 -5.435 -11.740 1.00 87.69 95 ALA A C 1
ATOM 709 O O . ALA A 1 95 ? -4.130 -5.444 -12.969 1.00 87.69 95 ALA A O 1
ATOM 710 N N . TRP A 1 96 ? -3.568 -6.393 -11.020 1.00 87.12 96 TRP A N 1
ATOM 711 C CA . TRP A 1 96 ? -2.826 -7.516 -11.598 1.00 87.12 96 TRP A CA 1
ATOM 712 C C . TRP A 1 96 ? -3.146 -8.829 -10.883 1.00 87.12 96 TRP A C 1
ATOM 714 O O . TRP A 1 96 ? -3.286 -8.860 -9.670 1.00 87.12 96 TRP A O 1
ATOM 724 N N . LEU A 1 97 ? -3.120 -9.953 -11.612 1.00 88.38 97 LEU A N 1
ATOM 725 C CA . LEU A 1 97 ? -3.255 -11.294 -11.013 1.00 88.38 97 LEU A CA 1
ATOM 726 C C . LEU A 1 97 ? -2.099 -11.651 -10.057 1.00 88.38 97 LEU A C 1
ATOM 728 O O . LEU A 1 97 ? -2.280 -12.413 -9.112 1.00 88.38 97 LEU A O 1
ATOM 732 N N . TYR A 1 98 ? -0.896 -11.117 -10.304 1.00 91.56 98 TYR A N 1
ATOM 733 C CA . TYR A 1 98 ? 0.314 -11.417 -9.525 1.00 91.56 98 TYR A CA 1
ATOM 734 C C . TYR A 1 98 ? 1.116 -10.141 -9.205 1.00 91.56 98 TYR A C 1
ATOM 736 O O . TYR A 1 98 ? 2.251 -9.987 -9.674 1.00 91.56 98 TYR A O 1
ATOM 744 N N . PRO A 1 99 ? 0.573 -9.213 -8.397 1.00 90.88 99 PRO A N 1
ATOM 745 C CA . PRO A 1 99 ? 1.163 -7.888 -8.190 1.00 90.88 99 PRO A CA 1
ATOM 746 C C . PRO A 1 99 ? 2.564 -7.974 -7.565 1.00 90.88 99 PRO A C 1
ATOM 748 O O . PRO A 1 99 ? 3.496 -7.303 -8.005 1.00 90.88 99 PRO A O 1
ATOM 751 N N . LEU A 1 100 ? 2.781 -8.893 -6.619 1.00 93.12 100 LEU A N 1
ATOM 752 C CA . LEU A 1 100 ? 4.092 -9.090 -5.984 1.00 93.12 100 LEU A CA 1
ATOM 753 C C . LEU A 1 100 ? 5.158 -9.628 -6.951 1.00 93.12 100 LEU A C 1
ATOM 755 O O . LEU A 1 100 ? 6.349 -9.340 -6.786 1.00 93.12 100 LEU A O 1
ATOM 759 N N . LEU A 1 101 ? 4.754 -10.417 -7.954 1.00 94.56 101 LEU A N 1
ATOM 760 C CA . LEU A 1 101 ? 5.656 -10.876 -9.009 1.00 94.56 101 LEU A CA 1
ATOM 761 C C . LEU A 1 101 ? 6.020 -9.717 -9.938 1.00 94.56 101 LEU A C 1
ATOM 763 O O . LEU A 1 101 ? 7.187 -9.582 -10.303 1.00 94.56 101 LEU A O 1
ATOM 767 N N . GLN A 1 102 ? 5.055 -8.855 -10.260 1.00 92.19 102 GLN A N 1
ATOM 768 C CA . GLN A 1 102 ? 5.303 -7.659 -11.060 1.00 92.19 102 GLN A CA 1
ATOM 769 C C . GLN A 1 102 ? 6.257 -6.689 -10.347 1.00 92.19 102 GLN A C 1
ATOM 771 O O . GLN A 1 102 ? 7.242 -6.256 -10.940 1.00 92.19 102 GLN A O 1
ATOM 776 N N . LEU A 1 103 ? 6.071 -6.449 -9.043 1.00 92.44 103 LEU A N 1
ATOM 777 C CA . LEU A 1 103 ? 7.023 -5.669 -8.240 1.00 92.44 103 LEU A CA 1
ATOM 778 C C . LEU A 1 103 ? 8.424 -6.297 -8.242 1.00 92.44 103 LEU A C 1
ATOM 780 O O . LEU A 1 103 ? 9.418 -5.587 -8.370 1.00 92.44 103 LEU A O 1
ATOM 784 N N . LYS A 1 104 ? 8.523 -7.633 -8.152 1.00 95.31 104 LYS A N 1
ATOM 785 C CA . LYS A 1 104 ? 9.817 -8.337 -8.192 1.00 95.31 104 LYS A CA 1
ATOM 786 C C . LYS A 1 104 ? 10.546 -8.091 -9.510 1.00 95.31 104 LYS A C 1
ATOM 788 O O . LYS A 1 104 ? 11.744 -7.835 -9.491 1.00 95.31 104 LYS A O 1
ATOM 793 N N . ARG A 1 105 ? 9.832 -8.190 -10.637 1.00 93.56 105 ARG A N 1
ATOM 794 C CA . ARG A 1 105 ? 10.390 -7.980 -11.984 1.00 93.56 105 ARG A CA 1
ATOM 795 C C . ARG A 1 105 ? 10.917 -6.558 -12.171 1.00 93.56 105 ARG A C 1
ATOM 797 O O . ARG A 1 105 ? 11.902 -6.379 -12.872 1.00 93.56 105 ARG A O 1
ATOM 804 N N . ARG A 1 106 ? 10.312 -5.579 -11.493 1.00 90.81 106 ARG A N 1
ATOM 805 C CA . ARG A 1 106 ? 10.735 -4.169 -11.502 1.00 90.81 106 ARG A CA 1
ATOM 806 C C . ARG A 1 106 ? 11.867 -3.844 -10.526 1.00 90.81 106 ARG A C 1
ATOM 808 O O . ARG A 1 106 ? 12.268 -2.694 -10.433 1.00 90.81 106 ARG A O 1
ATOM 815 N N . GLY A 1 107 ? 12.385 -4.839 -9.807 1.00 94.31 107 GLY A N 1
ATOM 816 C CA . GLY A 1 107 ? 13.512 -4.660 -8.892 1.00 94.31 107 GLY A CA 1
ATOM 817 C C . GLY A 1 107 ? 13.128 -4.297 -7.458 1.00 94.31 107 GLY A C 1
ATOM 818 O O . GLY A 1 107 ? 14.017 -4.008 -6.664 1.00 94.31 107 GLY A O 1
ATOM 819 N N . MET A 1 108 ? 11.843 -4.363 -7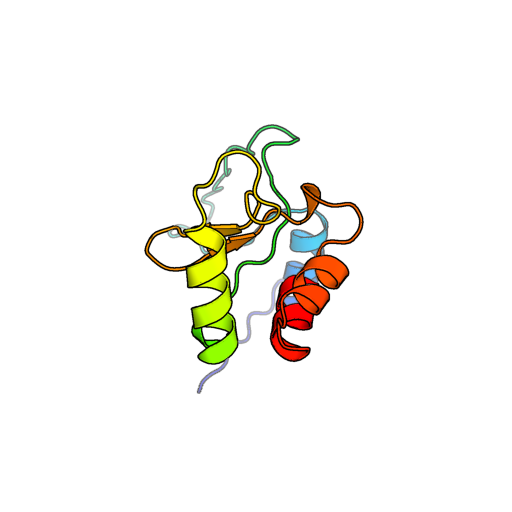.091 1.00 94.88 108 MET A N 1
ATOM 820 C CA . MET A 1 108 ? 11.403 -4.099 -5.718 1.00 94.88 108 MET A CA 1
ATOM 821 C C . MET A 1 108 ? 12.022 -5.095 -4.733 1.00 94.88 108 MET A C 1
ATOM 823 O O . MET A 1 108 ? 11.954 -6.324 -4.927 1.00 94.88 108 MET A O 1
ATOM 827 N N . SER A 1 109 ? 12.557 -4.579 -3.628 1.00 95.94 109 SER A N 1
ATOM 828 C CA . SER A 1 109 ? 13.214 -5.385 -2.607 1.00 95.94 109 SER A CA 1
ATOM 829 C C . SER A 1 109 ? 12.283 -6.449 -2.013 1.00 95.94 109 SER A C 1
ATOM 831 O O . SER A 1 109 ? 11.051 -6.351 -2.020 1.00 95.94 109 SER A O 1
ATOM 833 N N . LYS A 1 110 ? 12.872 -7.523 -1.469 1.00 95.56 110 LYS A N 1
ATOM 834 C CA . LYS A 1 110 ? 12.102 -8.567 -0.772 1.00 95.56 110 LYS A CA 1
ATOM 835 C C . LYS A 1 110 ? 11.357 -7.991 0.437 1.00 95.56 110 LYS A C 1
ATOM 837 O O . LYS 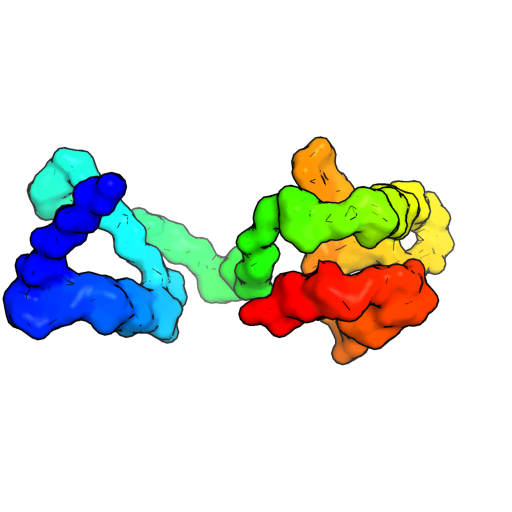A 1 110 ? 10.227 -8.400 0.674 1.00 95.56 110 LYS A O 1
ATOM 842 N N . SER A 1 111 ? 11.972 -7.068 1.174 1.00 93.44 111 SER A N 1
ATOM 843 C CA . SER A 1 111 ? 11.379 -6.453 2.365 1.00 93.44 111 SER A CA 1
ATOM 844 C C . SER A 1 111 ? 10.163 -5.601 2.007 1.00 93.44 111 SER A 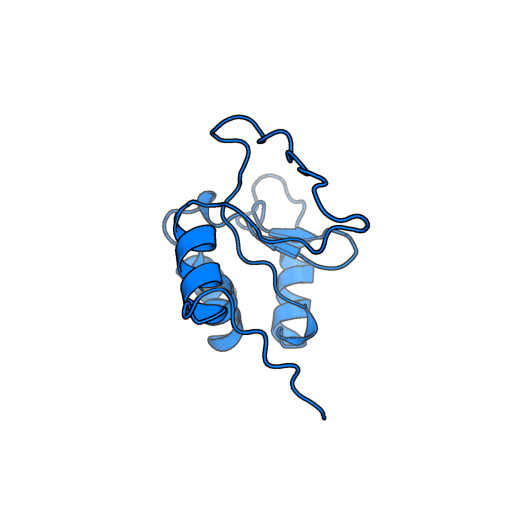C 1
ATOM 846 O O . SER A 1 111 ? 9.096 -5.821 2.572 1.00 93.44 111 SER A O 1
ATOM 848 N N . CYS A 1 112 ? 10.272 -4.729 0.999 1.00 92.69 112 CYS A N 1
ATOM 849 C CA . CYS A 1 112 ? 9.146 -3.904 0.562 1.00 92.69 112 CYS A CA 1
ATOM 850 C C . CYS A 1 112 ? 8.004 -4.756 -0.015 1.00 92.69 112 CYS A C 1
ATOM 852 O O . CYS A 1 112 ? 6.837 -4.506 0.266 1.00 92.69 112 CYS A O 1
ATOM 854 N N . ARG A 1 113 ? 8.308 -5.838 -0.748 1.00 94.19 113 ARG A N 1
ATOM 855 C CA . ARG A 1 113 ? 7.262 -6.764 -1.224 1.00 94.19 113 ARG A CA 1
ATOM 856 C C . ARG A 1 113 ? 6.550 -7.521 -0.103 1.00 94.19 113 ARG A C 1
ATOM 858 O O . ARG A 1 113 ? 5.397 -7.882 -0.287 1.00 94.19 113 ARG A O 1
ATOM 865 N N . ARG A 1 114 ? 7.211 -7.779 1.031 1.00 91.81 114 ARG A N 1
ATOM 866 C CA . ARG A 1 114 ? 6.556 -8.369 2.212 1.00 91.81 114 ARG A CA 1
ATOM 867 C C . ARG A 1 114 ? 5.637 -7.361 2.891 1.00 91.81 114 ARG A C 1
ATOM 869 O O . ARG A 1 114 ? 4.534 -7.736 3.254 1.00 91.81 114 ARG A O 1
ATOM 876 N N . LEU A 1 115 ? 6.072 -6.104 2.986 1.00 89.44 115 LEU A N 1
ATOM 877 C CA . LEU A 1 115 ? 5.258 -5.008 3.514 1.00 89.44 115 LEU A CA 1
ATOM 878 C C . LEU A 1 115 ? 3.955 -4.835 2.720 1.00 89.44 115 LEU A C 1
ATOM 880 O O . LEU A 1 115 ? 2.897 -4.713 3.314 1.00 89.44 115 LEU A O 1
ATOM 884 N N . VAL A 1 116 ? 4.027 -4.904 1.388 1.00 88.38 116 VAL A N 1
ATOM 885 C CA . VAL A 1 116 ? 2.857 -4.802 0.494 1.00 88.38 116 VAL A CA 1
ATOM 886 C C . VAL A 1 116 ? 1.896 -6.000 0.610 1.00 88.38 116 VAL A C 1
ATOM 888 O O . VAL A 1 116 ? 0.737 -5.885 0.237 1.00 88.38 116 VAL A O 1
ATOM 891 N N . ALA A 1 117 ? 2.363 -7.152 1.095 1.00 85.00 117 ALA A N 1
ATOM 892 C CA . ALA A 1 117 ? 1.607 -8.408 1.125 1.00 85.00 117 ALA A CA 1
ATOM 893 C C . ALA A 1 117 ? 0.997 -8.759 2.496 1.00 85.00 117 ALA A C 1
ATOM 895 O O . ALA A 1 117 ? 0.521 -9.882 2.653 1.00 85.00 117 ALA A O 1
ATOM 896 N N . THR A 1 118 ? 1.143 -7.876 3.489 1.00 72.69 118 THR A N 1
ATOM 897 C CA . THR A 1 118 ? 0.707 -8.111 4.882 1.00 72.69 118 THR A CA 1
ATOM 898 C C . THR A 1 118 ? -0.798 -7.888 5.054 1.00 72.69 118 THR A C 1
ATOM 900 O O . THR A 1 118 ? -1.344 -8.397 6.049 1.00 72.69 118 THR A O 1
#

pLDDT: mean 81.45, std 12.67, range [41.84, 96.62]

Radius of gyration: 19.57 Å; chains: 1; bounding box: 39×25×56 Å

Secondary structure (DSSP, 8-state):
-PPPP--BTTB-HHHHHHHHHHTT------SSTT---------TT---------GGGS-HHHHHHHHHHHT--STT-TTTTEEE-SSSEEE-GGGSSSHHHHHHHTT--HHHHHHHT-

Foldseek 3Di:
DDDDADQDVNDGPVNVQVVQVVVVHHDDDDPDPPDDDDPPDDPDPPDDDFDDDACVQADPVLQVLLVVLQPPPDDDDPSVQWHDPVRGIHGNPVVDPCVLVVCVVSPGDPSVSVSRVD

Sequence (118 aa):
MGKIAVEVDGIDIAELMNAVNAQGLTLRIAEEPGEVIVETPLPAGSHLTGICCSTAHITSGDNSLLYALSHQAQEYTDAEWIHFTGLGYLIRLDAWLYPLLQLKRRGMSKSCRRLVAT